Protein AF-A0A915ELL1-F1 (afdb_monomer_lite)

Sequence (141 aa):
MSTINEKQLNTLEELNASKRVVVILIKWKYPFFTELQNFQKPRDTGLVGIFAEQTKAQMFEGFEKHFDLIFWYKADYTLFEGVYCDLNTIFVPEVTDLVQKISKKISINKLKLLDTEELMIDFLCQLRKDFRIAGNLKKLD

Foldseek 3Di:
DDDQDPVNLVLLLCLQVQAQAEEEEEEEDDLDCPPVVPDDDDPRYAYEYEYEPVCPVSDDPPSCVNHSYYHYDHDDCVCCVVCVVPQQDDDDVVVLVVLVVSCVNHPLNRYEYEDDPDSHPVVSVVSCVVSVHHYDDPDPD

Structure (mmCIF, N/CA/C/O backbone):
data_AF-A0A915ELL1-F1
#
_entry.id   AF-A0A915ELL1-F1
#
loop_
_atom_site.group_PDB
_atom_site.id
_atom_site.type_symbol
_atom_site.label_atom_id
_atom_site.label_alt_id
_atom_site.label_comp_id
_atom_site.label_asym_id
_atom_site.label_entity_id
_atom_site.label_seq_id
_atom_site.pdbx_PDB_ins_code
_atom_site.Cartn_x
_atom_site.Cartn_y
_atom_site.Cartn_z
_atom_site.occupancy
_atom_site.B_iso_or_equiv
_atom_site.auth_seq_id
_atom_site.auth_comp_id
_atom_site.auth_asym_id
_atom_site.auth_atom_id
_atom_site.pdbx_PDB_model_num
ATOM 1 N N . MET A 1 1 ? 15.759 8.255 -0.429 1.00 48.94 1 MET A N 1
ATOM 2 C CA . MET A 1 1 ? 14.774 7.653 0.491 1.00 48.94 1 MET A CA 1
ATOM 3 C C . MET A 1 1 ? 13.503 8.467 0.403 1.00 48.94 1 MET A C 1
ATOM 5 O O . MET A 1 1 ? 13.558 9.658 0.692 1.00 48.94 1 MET A O 1
ATOM 9 N N . SER A 1 2 ? 12.398 7.866 -0.034 1.00 57.34 2 SER A N 1
ATOM 10 C CA . SER A 1 2 ? 11.096 8.533 -0.045 1.00 57.34 2 SER A CA 1
ATOM 11 C C . SER A 1 2 ? 10.643 8.869 1.382 1.00 57.34 2 SER A C 1
ATOM 13 O O . SER A 1 2 ? 10.424 7.997 2.228 1.00 57.34 2 SER A O 1
ATOM 15 N N . THR A 1 3 ? 10.545 10.161 1.682 1.00 71.25 3 THR A N 1
ATOM 16 C CA . THR A 1 3 ? 10.053 10.663 2.971 1.00 71.25 3 THR A CA 1
ATOM 17 C C . THR A 1 3 ? 8.541 10.836 2.881 1.00 71.25 3 THR A C 1
ATOM 19 O O . THR A 1 3 ? 8.058 11.504 1.971 1.00 71.25 3 THR A O 1
ATOM 22 N N . ILE A 1 4 ? 7.793 10.242 3.818 1.00 82.31 4 ILE A N 1
ATOM 23 C CA . ILE A 1 4 ? 6.347 10.478 3.932 1.00 82.31 4 ILE A CA 1
ATOM 24 C C . ILE A 1 4 ? 6.153 11.912 4.427 1.00 82.31 4 ILE A C 1
ATOM 26 O O . ILE A 1 4 ? 6.664 12.266 5.490 1.00 82.31 4 ILE A O 1
ATOM 30 N N . ASN A 1 5 ? 5.459 12.738 3.648 1.00 89.06 5 ASN A N 1
ATOM 31 C CA . ASN A 1 5 ? 5.195 14.127 4.018 1.00 89.06 5 ASN A CA 1
ATOM 32 C C . ASN A 1 5 ? 4.016 14.246 5.002 1.00 89.06 5 ASN A C 1
ATOM 34 O O . ASN A 1 5 ? 3.258 13.300 5.205 1.00 89.06 5 ASN A O 1
ATOM 38 N N . GLU A 1 6 ? 3.840 15.427 5.596 1.00 88.75 6 GLU A N 1
ATOM 39 C CA . GLU A 1 6 ? 2.812 15.680 6.614 1.00 88.75 6 GLU A CA 1
ATOM 40 C C . GLU A 1 6 ? 1.386 15.384 6.125 1.00 88.75 6 GLU A C 1
ATOM 42 O O . GLU A 1 6 ? 0.606 14.746 6.827 1.00 88.75 6 GLU A O 1
ATOM 47 N N . LYS A 1 7 ? 1.059 15.740 4.877 1.00 90.75 7 LYS A N 1
ATOM 48 C CA . LYS A 1 7 ? -0.253 15.439 4.288 1.00 90.75 7 LYS A CA 1
ATOM 49 C C . LYS A 1 7 ? -0.498 13.931 4.207 1.00 90.75 7 LYS A C 1
ATOM 51 O O . LYS A 1 7 ? -1.579 13.466 4.549 1.00 90.75 7 LYS A O 1
ATOM 56 N N . GLN A 1 8 ? 0.504 13.169 3.778 1.00 92.44 8 GLN A N 1
ATOM 57 C CA . GLN A 1 8 ? 0.416 11.712 3.688 1.00 92.44 8 GLN A CA 1
ATOM 58 C C . GLN A 1 8 ? 0.314 11.067 5.076 1.00 92.44 8 GLN A C 1
ATOM 60 O O . GLN A 1 8 ? -0.411 10.087 5.235 1.00 92.44 8 GLN A O 1
ATOM 65 N N . LEU A 1 9 ? 0.997 11.620 6.085 1.00 90.31 9 LEU A N 1
ATOM 66 C CA . LEU A 1 9 ? 0.860 11.179 7.476 1.00 90.31 9 LEU A CA 1
ATOM 67 C C . LEU A 1 9 ? -0.568 11.382 7.987 1.00 90.31 9 LEU A C 1
ATOM 69 O O . LEU A 1 9 ? -1.148 10.435 8.515 1.00 90.31 9 LEU A O 1
ATOM 73 N N . ASN A 1 10 ? -1.151 12.560 7.759 1.00 93.25 10 ASN A N 1
ATOM 74 C CA . ASN A 1 10 ? -2.529 12.853 8.155 1.00 93.25 10 ASN A CA 1
ATOM 75 C C . ASN A 1 10 ? -3.517 11.890 7.483 1.00 93.25 10 ASN A C 1
ATOM 77 O O . ASN A 1 10 ? -4.369 11.317 8.155 1.00 93.25 10 ASN A O 1
ATOM 81 N N . THR A 1 11 ? -3.345 11.611 6.185 1.00 94.56 11 THR A N 1
ATOM 82 C CA . THR A 1 11 ? -4.170 10.615 5.483 1.00 94.56 11 THR A CA 1
ATOM 83 C C . THR A 1 11 ? -4.041 9.221 6.103 1.00 94.56 11 THR A C 1
ATOM 85 O O . THR A 1 11 ? -5.045 8.538 6.283 1.00 94.56 11 THR A O 1
ATOM 88 N N . LEU A 1 12 ? -2.837 8.774 6.477 1.00 94.38 12 LEU A N 1
ATOM 89 C CA . LEU A 1 12 ? -2.660 7.472 7.138 1.00 94.38 12 LEU A CA 1
ATOM 90 C C . LEU A 1 12 ? -3.360 7.414 8.506 1.00 94.38 12 LEU A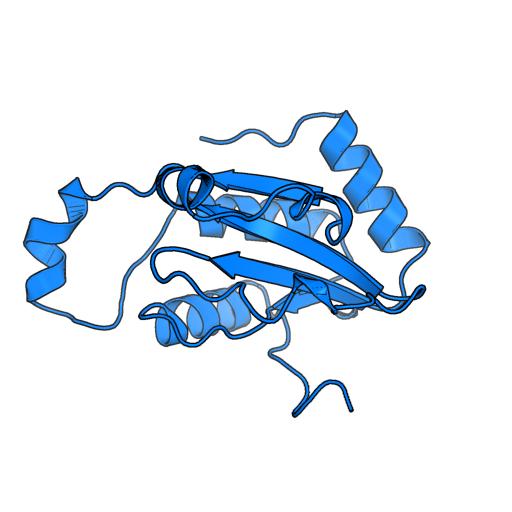 C 1
ATOM 92 O O . LEU A 1 12 ? -3.955 6.389 8.845 1.00 94.38 12 LEU A O 1
ATOM 96 N N . GLU A 1 13 ? -3.319 8.501 9.276 1.00 94.31 13 GLU A N 1
ATOM 97 C CA . GLU A 1 13 ? -3.996 8.600 10.574 1.00 94.31 13 GLU A CA 1
ATOM 98 C C . GLU A 1 13 ? -5.525 8.602 10.422 1.00 94.31 13 GLU A C 1
ATOM 100 O O . GLU A 1 13 ? -6.220 7.866 11.129 1.00 94.31 13 GLU A O 1
ATOM 105 N N . GLU A 1 14 ? -6.055 9.326 9.434 1.00 94.94 14 GLU A N 1
ATOM 106 C CA . GLU A 1 14 ? -7.477 9.307 9.072 1.00 94.94 14 GLU A CA 1
ATOM 107 C C . GLU A 1 14 ? -7.943 7.914 8.636 1.00 94.94 14 GLU A C 1
ATOM 109 O O . GLU A 1 14 ? -9.011 7.450 9.051 1.00 94.94 14 GLU A O 1
ATOM 114 N N . LEU A 1 15 ? -7.145 7.212 7.824 1.00 94.94 15 LEU A N 1
ATOM 115 C CA . LEU A 1 15 ? -7.441 5.839 7.417 1.00 94.94 15 LEU A CA 1
ATOM 116 C C . LEU A 1 15 ? -7.465 4.901 8.625 1.00 94.94 15 LEU A C 1
ATOM 118 O O . LEU A 1 15 ? -8.378 4.083 8.750 1.00 94.94 15 LEU A O 1
ATOM 122 N N . ASN A 1 16 ? -6.510 5.045 9.544 1.00 94.81 16 ASN A N 1
ATOM 123 C CA . ASN A 1 16 ? -6.481 4.252 10.765 1.00 94.81 16 ASN A CA 1
ATOM 124 C C . ASN A 1 16 ? -7.713 4.498 11.650 1.00 94.81 16 ASN A C 1
ATOM 126 O O . ASN A 1 16 ? -8.248 3.551 12.228 1.00 94.81 16 ASN A O 1
ATOM 130 N N . ALA A 1 17 ? -8.182 5.742 11.749 1.00 94.75 17 ALA A N 1
ATOM 131 C CA . ALA A 1 17 ? -9.347 6.094 12.556 1.00 94.75 17 ALA A CA 1
ATOM 132 C C . ALA A 1 17 ? -10.671 5.644 11.912 1.00 94.75 17 ALA A C 1
ATOM 134 O O . ALA A 1 17 ? -11.542 5.112 12.599 1.00 94.75 17 ALA A O 1
ATOM 135 N N . SER A 1 18 ? -10.817 5.830 10.597 1.00 94.06 18 SER A N 1
ATOM 136 C CA . SER A 1 18 ? -12.109 5.725 9.901 1.00 94.06 18 SER A CA 1
ATOM 137 C C . SER A 1 18 ? -12.361 4.395 9.192 1.00 94.06 18 SER A C 1
ATOM 139 O O . SER A 1 18 ? -13.516 4.064 8.915 1.00 94.06 18 SER A O 1
ATOM 141 N N . LYS A 1 19 ? -11.314 3.628 8.866 1.00 94.69 19 LYS A N 1
ATOM 142 C CA . LYS A 1 19 ? -11.446 2.386 8.094 1.00 94.69 19 LYS A CA 1
ATOM 143 C C . LYS A 1 19 ? -11.393 1.157 8.990 1.00 94.69 19 LYS A C 1
ATOM 145 O O . LYS A 1 19 ? -10.686 1.112 10.006 1.00 94.69 19 LYS A O 1
ATOM 150 N N . ARG A 1 20 ? -12.148 0.130 8.592 1.00 93.88 20 ARG A N 1
ATOM 151 C CA . ARG A 1 20 ? -12.106 -1.201 9.211 1.00 93.88 20 ARG A CA 1
ATOM 152 C C . ARG A 1 20 ? -10.815 -1.919 8.835 1.00 93.88 20 ARG A C 1
ATOM 154 O O . ARG A 1 20 ? -10.201 -2.556 9.685 1.00 93.88 20 ARG A O 1
ATOM 161 N N . VAL A 1 21 ? -10.416 -1.801 7.572 1.00 93.31 21 VAL A N 1
ATOM 162 C CA . VAL A 1 21 ? -9.228 -2.440 7.002 1.00 93.31 21 VAL A CA 1
ATOM 163 C C . VAL A 1 21 ? -8.510 -1.456 6.084 1.00 93.31 21 VAL A C 1
ATOM 165 O O . VAL A 1 21 ? -9.150 -0.638 5.424 1.00 93.31 21 VAL A O 1
ATOM 168 N N . VAL A 1 22 ? -7.183 -1.528 6.047 1.00 93.62 22 VAL A N 1
ATOM 169 C CA . VAL A 1 22 ? -6.349 -0.777 5.111 1.00 93.62 22 VAL A CA 1
ATOM 170 C C . VAL A 1 22 ? -5.489 -1.760 4.334 1.00 93.62 22 VAL A C 1
ATOM 172 O O . VAL A 1 22 ? -4.684 -2.497 4.903 1.00 93.62 22 VAL A O 1
ATOM 175 N N . VAL A 1 23 ? -5.694 -1.778 3.025 1.00 91.00 23 VAL A N 1
ATOM 176 C CA . VAL A 1 23 ? -5.009 -2.662 2.091 1.00 91.00 23 VAL A CA 1
ATOM 177 C C . VAL A 1 23 ? -3.858 -1.898 1.450 1.00 91.00 23 VAL A C 1
ATOM 179 O O . VAL A 1 23 ? -4.056 -0.825 0.882 1.00 91.00 23 VAL A O 1
ATOM 182 N N . ILE A 1 24 ? -2.658 -2.462 1.533 1.00 90.19 24 ILE A N 1
ATOM 183 C CA . ILE A 1 24 ? -1.475 -2.002 0.814 1.00 90.19 24 ILE A CA 1
ATOM 184 C C . ILE A 1 24 ? -1.338 -2.851 -0.447 1.00 90.19 24 ILE A C 1
ATOM 186 O O . ILE A 1 24 ? -1.224 -4.076 -0.372 1.00 90.19 24 ILE A O 1
ATOM 190 N N . LEU A 1 25 ? -1.339 -2.186 -1.595 1.00 87.06 25 LEU A N 1
ATOM 191 C CA . LEU A 1 25 ? -1.059 -2.764 -2.899 1.00 87.06 25 LEU A CA 1
ATOM 192 C C . LEU A 1 25 ? 0.352 -2.367 -3.327 1.00 87.06 25 LEU A C 1
ATOM 194 O O . LEU A 1 25 ? 0.639 -1.178 -3.434 1.00 87.06 25 LEU A O 1
ATOM 198 N N . ILE A 1 26 ? 1.210 -3.344 -3.613 1.00 82.81 26 ILE A N 1
ATOM 199 C CA . ILE A 1 26 ? 2.573 -3.100 -4.099 1.00 82.81 26 ILE A CA 1
ATOM 200 C C . ILE A 1 26 ? 2.653 -3.535 -5.564 1.00 82.81 26 ILE A C 1
ATOM 202 O O . ILE A 1 26 ? 2.200 -4.629 -5.909 1.00 82.81 26 ILE A O 1
ATOM 206 N N . LYS A 1 27 ? 3.214 -2.676 -6.424 1.00 77.50 27 LYS A N 1
ATOM 207 C CA . LYS A 1 27 ? 3.403 -2.956 -7.852 1.00 77.50 27 LYS A CA 1
ATOM 208 C C . LYS A 1 27 ? 4.778 -2.556 -8.358 1.00 77.50 27 LYS A C 1
ATOM 210 O O . LYS A 1 27 ? 5.205 -1.414 -8.172 1.00 77.50 27 LYS A O 1
ATOM 215 N N . TRP A 1 28 ? 5.380 -3.455 -9.126 1.00 73.88 28 TRP A N 1
ATOM 216 C CA . TRP A 1 28 ? 6.671 -3.268 -9.766 1.00 73.88 28 TRP A CA 1
ATOM 217 C C . TRP A 1 28 ? 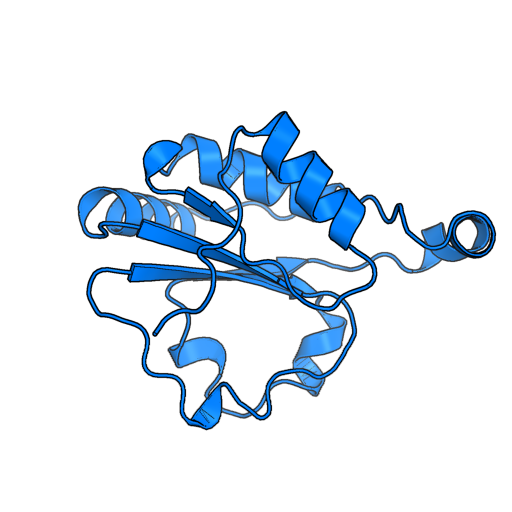6.599 -3.070 -11.280 1.00 73.88 28 TRP A C 1
ATOM 219 O O . TRP A 1 28 ? 7.064 -2.037 -11.770 1.00 73.88 28 TRP A O 1
ATOM 229 N N . LYS A 1 29 ? 6.177 -4.089 -12.048 1.00 66.00 29 LYS A N 1
ATOM 230 C CA . LYS A 1 29 ? 6.609 -4.228 -13.461 1.00 66.00 29 LYS A CA 1
ATOM 231 C C . LYS A 1 29 ? 5.489 -4.453 -14.468 1.00 66.00 29 LYS A C 1
ATOM 233 O O . LYS A 1 29 ? 5.523 -3.836 -15.530 1.00 66.00 29 LYS A O 1
ATOM 238 N N . TYR A 1 30 ? 4.556 -5.362 -14.194 1.00 60.56 30 TYR A N 1
ATOM 239 C CA . TYR A 1 30 ? 3.627 -5.818 -15.229 1.00 60.56 30 TYR A CA 1
ATOM 240 C C . TYR A 1 30 ? 2.392 -4.916 -15.320 1.00 60.56 30 TYR A C 1
ATOM 242 O O . TYR A 1 30 ? 1.840 -4.544 -14.284 1.00 60.56 30 TYR A O 1
ATOM 250 N N . PRO A 1 31 ? 1.904 -4.584 -16.525 1.00 53.84 31 PRO A N 1
ATOM 251 C CA . PRO A 1 31 ? 0.640 -3.878 -16.692 1.00 53.84 31 PRO A CA 1
ATOM 252 C C . PRO A 1 31 ? -0.496 -4.811 -16.251 1.00 53.84 31 PRO A C 1
ATOM 254 O O . PRO A 1 31 ? -0.775 -5.805 -16.906 1.00 53.84 31 PRO A O 1
ATOM 257 N N . PHE A 1 32 ? -1.126 -4.530 -15.110 1.00 53.34 32 PHE A N 1
ATOM 258 C CA . PHE A 1 32 ? -2.193 -5.380 -14.550 1.00 53.34 32 PHE A CA 1
ATOM 259 C C . PHE A 1 32 ? -3.419 -4.554 -14.146 1.00 53.34 32 PHE A C 1
ATOM 261 O O . PHE A 1 32 ? -4.100 -4.852 -13.177 1.00 53.34 32 PHE A O 1
ATOM 268 N N . PHE A 1 33 ? -3.682 -3.444 -14.835 1.00 60.59 33 PHE A N 1
ATOM 269 C CA . PHE A 1 33 ? -4.752 -2.523 -14.433 1.00 60.59 33 PHE A CA 1
ATOM 270 C C . PHE A 1 33 ? -5.828 -2.305 -15.487 1.00 60.59 33 PHE A C 1
ATOM 272 O O . PHE A 1 33 ? -6.518 -1.291 -15.458 1.00 60.59 33 PHE A O 1
ATOM 279 N N . THR A 1 34 ? -6.041 -3.273 -16.376 1.00 53.41 34 THR A N 1
ATOM 280 C CA . THR A 1 34 ? -7.266 -3.297 -17.187 1.00 53.41 34 THR A CA 1
ATOM 281 C C . THR A 1 34 ? -8.516 -3.477 -16.314 1.00 53.41 34 THR A C 1
ATOM 283 O O . THR A 1 34 ? -9.560 -2.923 -16.635 1.00 53.41 34 THR A O 1
ATOM 286 N N . GLU A 1 35 ? -8.414 -4.159 -15.167 1.00 56.59 35 GLU A N 1
ATOM 287 C CA . GLU A 1 35 ? -9.571 -4.473 -14.307 1.00 56.59 35 GLU A CA 1
ATOM 288 C C . GLU A 1 35 ? -9.950 -3.372 -13.298 1.00 56.59 35 GLU A C 1
ATOM 290 O O . GLU A 1 35 ? -11.083 -3.334 -12.820 1.00 56.59 35 GLU A O 1
ATOM 295 N N . LEU A 1 36 ? -9.050 -2.427 -12.994 1.00 64.38 36 LEU A N 1
ATOM 296 C CA . LEU A 1 36 ? -9.337 -1.363 -12.019 1.00 64.38 36 LEU A CA 1
ATOM 297 C C . LEU A 1 36 ? -10.315 -0.302 -12.529 1.00 64.38 36 LEU A C 1
ATOM 299 O O . LEU A 1 36 ? -10.912 0.391 -11.711 1.00 64.38 36 LEU A O 1
ATOM 303 N N . GLN A 1 37 ? -10.518 -0.181 -13.843 1.00 65.62 37 GLN A N 1
ATOM 304 C CA . GLN A 1 37 ? -11.455 0.803 -14.403 1.00 65.62 37 GLN A CA 1
ATOM 305 C C . GLN A 1 37 ? -12.875 0.635 -13.843 1.00 65.62 37 GLN A C 1
ATOM 307 O O . GLN A 1 37 ? -13.581 1.618 -13.634 1.00 65.62 37 GLN A O 1
ATOM 312 N N . ASN A 1 38 ? -13.264 -0.605 -13.530 1.00 68.31 38 ASN A N 1
ATOM 313 C CA . ASN A 1 38 ? -14.564 -0.934 -12.946 1.00 68.31 38 ASN A CA 1
ATOM 314 C C . ASN A 1 38 ? -14.500 -1.182 -11.431 1.00 68.31 38 ASN A C 1
ATOM 316 O O . ASN A 1 38 ? -15.507 -1.542 -10.820 1.00 68.31 38 ASN A O 1
ATOM 320 N N . PHE A 1 39 ? -13.336 -1.009 -10.801 1.00 77.69 39 PHE A N 1
ATOM 321 C CA . PHE A 1 39 ? -13.167 -1.305 -9.386 1.00 77.69 39 PHE A CA 1
ATOM 322 C C . PHE A 1 39 ? -13.821 -0.238 -8.511 1.00 77.69 39 PHE A C 1
ATOM 324 O O . PHE A 1 39 ? -13.413 0.928 -8.480 1.00 77.69 39 PHE A O 1
ATOM 331 N N . GLN A 1 40 ? -14.803 -0.668 -7.723 1.00 77.12 40 GLN A N 1
ATOM 332 C CA . GLN A 1 40 ? -15.401 0.145 -6.676 1.00 77.12 40 GLN A CA 1
ATOM 333 C C . GLN A 1 40 ? -14.860 -0.288 -5.317 1.00 77.12 40 GLN A C 1
ATOM 335 O O . GLN A 1 40 ? -15.215 -1.338 -4.785 1.00 77.12 40 GLN A O 1
ATOM 340 N N . LYS A 1 41 ? -14.001 0.553 -4.739 1.00 84.25 41 LYS A N 1
ATOM 341 C CA . LYS A 1 41 ? -13.465 0.341 -3.395 1.00 84.25 41 LYS A CA 1
ATOM 342 C C . LYS A 1 41 ? -14.601 0.367 -2.356 1.00 84.25 41 LYS A C 1
ATOM 344 O O . LYS A 1 41 ? -15.337 1.359 -2.311 1.00 84.25 41 LYS A O 1
ATOM 349 N N . PRO A 1 42 ? -14.718 -0.643 -1.471 1.00 86.19 42 PRO A N 1
ATOM 350 C CA . PRO A 1 42 ? -15.650 -0.592 -0.348 1.00 86.19 42 PRO A CA 1
ATOM 351 C C . PRO A 1 42 ? -15.403 0.635 0.541 1.00 86.19 42 PRO A C 1
ATOM 353 O O . PRO A 1 42 ? -14.262 0.996 0.825 1.00 86.19 42 PRO A O 1
ATOM 356 N N . ARG A 1 43 ? -16.471 1.288 1.017 1.00 86.94 43 ARG A N 1
ATOM 357 C CA . ARG A 1 43 ? -16.362 2.551 1.781 1.00 86.94 43 ARG A CA 1
ATOM 358 C C . ARG A 1 43 ? -15.592 2.406 3.098 1.00 86.94 43 ARG A C 1
ATOM 360 O O . ARG A 1 43 ? -14.938 3.356 3.533 1.00 86.94 43 ARG A O 1
ATOM 367 N N . ASP A 1 44 ? -15.673 1.236 3.721 1.00 90.94 44 ASP A N 1
ATOM 368 C CA . ASP A 1 44 ? -15.022 0.885 4.988 1.00 90.94 44 ASP A CA 1
ATOM 369 C C . ASP A 1 44 ? -13.553 0.452 4.821 1.00 90.94 44 ASP A C 1
ATOM 371 O O . ASP A 1 44 ? -12.892 0.129 5.812 1.00 90.94 44 ASP A O 1
ATOM 375 N N . THR A 1 45 ? -13.045 0.456 3.586 1.00 91.75 45 THR A N 1
ATOM 376 C CA . THR A 1 45 ? -11.703 0.001 3.227 1.00 91.75 45 THR A CA 1
ATOM 377 C C . THR A 1 45 ? -10.836 1.173 2.777 1.00 91.75 45 THR A C 1
ATOM 379 O O . THR A 1 45 ? -11.234 1.977 1.933 1.00 91.75 45 THR A O 1
ATOM 382 N N . GLY A 1 46 ? -9.639 1.272 3.354 1.00 93.50 46 GLY A N 1
ATOM 383 C CA . GLY A 1 46 ? -8.567 2.134 2.865 1.00 93.50 46 GLY A CA 1
ATOM 384 C C . GLY A 1 46 ? -7.710 1.395 1.844 1.00 93.50 46 GLY A C 1
ATOM 385 O O . GLY A 1 46 ? -7.410 0.220 2.045 1.00 93.50 46 GLY A O 1
ATOM 386 N N . LEU A 1 47 ? -7.300 2.065 0.772 1.00 92.62 47 LEU A N 1
ATOM 387 C CA . LEU A 1 47 ? -6.427 1.501 -0.253 1.00 92.62 47 LEU A CA 1
ATOM 388 C C . LEU A 1 47 ? -5.203 2.395 -0.456 1.00 92.62 47 LEU A C 1
ATOM 390 O O . LEU A 1 47 ? -5.320 3.541 -0.896 1.00 92.62 47 LEU A O 1
ATOM 394 N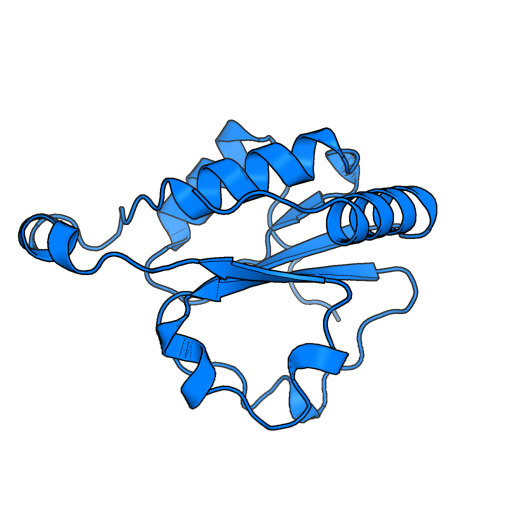 N . VAL A 1 48 ? -4.032 1.846 -0.141 1.00 93.25 48 VAL A N 1
ATOM 395 C CA . VAL A 1 48 ? -2.728 2.498 -0.287 1.00 93.25 48 VAL A CA 1
ATOM 396 C C . VAL A 1 48 ? -1.951 1.802 -1.397 1.00 93.25 48 VAL A C 1
ATOM 398 O O . VAL A 1 48 ? -1.720 0.597 -1.333 1.00 93.25 48 VAL A O 1
ATOM 401 N N . GLY A 1 49 ? -1.544 2.552 -2.414 1.00 90.19 49 GLY A N 1
ATOM 402 C CA . GLY A 1 49 ? -0.721 2.061 -3.515 1.00 90.19 49 GLY A CA 1
ATOM 403 C C . GLY A 1 49 ? 0.756 2.376 -3.301 1.00 90.19 49 GLY A C 1
ATOM 404 O O . GLY A 1 49 ? 1.098 3.504 -2.960 1.00 90.19 49 GLY A O 1
ATOM 405 N N . ILE A 1 50 ? 1.636 1.405 -3.519 1.00 89.31 50 ILE A N 1
ATOM 406 C CA . ILE A 1 50 ? 3.089 1.583 -3.577 1.00 89.31 50 ILE A CA 1
ATOM 407 C C . ILE A 1 50 ? 3.541 1.099 -4.952 1.00 89.31 50 ILE A C 1
ATOM 409 O O . ILE A 1 50 ? 3.557 -0.101 -5.225 1.00 89.31 50 ILE A O 1
ATOM 413 N N . PHE A 1 51 ? 3.873 2.033 -5.835 1.00 85.56 51 PHE A N 1
ATOM 414 C CA . PHE A 1 51 ? 4.084 1.760 -7.251 1.00 85.56 51 PHE A CA 1
ATOM 415 C C . PHE A 1 51 ? 5.456 2.207 -7.712 1.00 85.56 51 PHE A C 1
ATOM 417 O O . PHE A 1 51 ? 5.940 3.278 -7.348 1.00 85.56 51 PHE A O 1
ATOM 424 N N . ALA A 1 52 ? 6.071 1.403 -8.567 1.00 83.62 52 ALA A N 1
ATOM 425 C CA . ALA A 1 52 ? 7.333 1.787 -9.154 1.00 83.62 52 ALA A CA 1
ATOM 426 C C . ALA A 1 52 ? 7.137 2.881 -10.213 1.00 83.62 52 ALA A C 1
ATOM 428 O O . ALA A 1 52 ? 6.224 2.797 -11.039 1.00 83.62 52 ALA A O 1
ATOM 429 N N . GLU A 1 53 ? 8.009 3.887 -10.237 1.00 85.62 53 GLU A N 1
ATOM 430 C CA . GLU A 1 53 ? 7.866 5.055 -11.117 1.00 85.62 53 GLU A CA 1
ATOM 431 C C . GLU A 1 53 ? 7.752 4.714 -12.604 1.00 85.62 53 GLU A C 1
ATOM 433 O O . GLU A 1 53 ? 6.972 5.348 -13.313 1.00 85.62 53 GLU A O 1
ATOM 438 N N . GLN A 1 54 ? 8.453 3.683 -13.084 1.00 78.56 54 GLN A N 1
ATOM 439 C CA . GLN A 1 54 ? 8.367 3.263 -14.487 1.00 78.56 54 GLN A CA 1
ATOM 440 C C . GLN A 1 54 ? 6.968 2.786 -14.908 1.00 78.56 54 GLN A C 1
ATOM 442 O O . GLN A 1 54 ? 6.668 2.739 -16.099 1.00 78.56 54 GLN A O 1
ATOM 447 N N . THR A 1 55 ? 6.101 2.438 -13.952 1.00 78.88 55 THR A N 1
ATOM 448 C CA . THR A 1 55 ? 4.727 2.011 -14.247 1.00 78.88 55 THR A CA 1
ATOM 449 C C . THR A 1 55 ? 3.794 3.187 -14.515 1.00 78.88 55 THR A C 1
ATOM 451 O O . THR A 1 55 ? 2.712 2.964 -15.048 1.00 78.88 55 THR A O 1
ATOM 454 N N . LYS A 1 56 ? 4.207 4.437 -14.232 1.00 83.06 56 LYS A N 1
ATOM 455 C CA . LYS A 1 56 ? 3.389 5.647 -14.453 1.00 83.06 56 LYS A CA 1
ATOM 456 C C . LYS A 1 56 ? 2.840 5.723 -15.879 1.00 83.06 56 LYS A C 1
ATOM 458 O O . LYS A 1 56 ? 1.660 5.988 -16.058 1.00 83.06 56 LYS A O 1
ATOM 463 N N . ALA A 1 57 ? 3.670 5.418 -16.880 1.00 80.12 57 ALA A N 1
ATOM 464 C CA . ALA A 1 57 ? 3.283 5.451 -18.294 1.00 80.12 57 ALA A CA 1
ATOM 465 C C . ALA A 1 57 ? 2.254 4.373 -18.690 1.00 80.12 57 ALA A C 1
ATOM 467 O O . ALA A 1 57 ? 1.670 4.450 -19.765 1.00 80.12 57 ALA A O 1
ATOM 468 N N . GLN A 1 58 ? 2.049 3.363 -17.844 1.00 76.06 58 GLN A N 1
ATOM 469 C CA . GLN A 1 58 ? 1.126 2.251 -18.077 1.00 76.06 58 GLN A CA 1
ATOM 470 C C . GLN A 1 58 ? -0.199 2.423 -17.319 1.00 76.06 58 GLN A C 1
ATOM 472 O O . GLN A 1 58 ? -1.100 1.599 -17.472 1.00 76.06 58 GLN A O 1
ATOM 477 N N . MET A 1 59 ? -0.319 3.452 -16.473 1.00 78.44 59 MET A N 1
ATOM 478 C CA . MET A 1 59 ? -1.541 3.720 -15.718 1.00 78.44 59 MET A CA 1
ATOM 479 C C . MET A 1 59 ? -2.575 4.394 -16.616 1.00 78.44 59 MET A C 1
ATOM 481 O O . MET A 1 59 ? -2.255 5.317 -17.364 1.00 78.44 59 MET A O 1
ATOM 485 N N . PHE A 1 60 ? -3.828 3.955 -16.519 1.00 81.25 60 PHE A N 1
ATOM 486 C CA . PHE A 1 60 ? -4.930 4.624 -17.201 1.00 81.25 60 PHE A CA 1
ATOM 487 C C . PHE A 1 60 ? -5.279 5.952 -16.510 1.00 81.25 60 PHE A C 1
ATOM 489 O O . PHE A 1 60 ? -5.028 6.147 -15.316 1.00 81.25 60 PHE A O 1
ATOM 496 N N . GLU A 1 61 ? -5.885 6.871 -17.260 1.00 82.00 61 GLU A N 1
ATOM 497 C CA . GLU A 1 61 ? -6.303 8.170 -16.734 1.00 82.00 61 GLU A CA 1
ATOM 498 C C . GLU A 1 61 ? -7.322 8.011 -15.594 1.00 82.00 61 GLU A C 1
ATOM 500 O O . GLU A 1 61 ? -8.321 7.308 -15.715 1.00 82.00 61 GLU A O 1
ATOM 505 N N . GLY A 1 62 ? -7.088 8.684 -14.467 1.00 81.50 62 GLY A N 1
ATOM 506 C CA . GLY A 1 62 ? -7.988 8.624 -13.314 1.00 81.50 62 GLY A CA 1
ATOM 507 C C . GLY A 1 62 ? -7.781 7.422 -12.389 1.00 81.50 62 GLY A C 1
ATOM 508 O O . GLY A 1 62 ? -8.472 7.346 -11.376 1.00 81.50 62 GLY A O 1
ATOM 509 N N . PHE A 1 63 ? -6.798 6.555 -12.658 1.00 84.38 63 PHE A N 1
ATOM 510 C CA . PHE A 1 63 ? -6.391 5.458 -11.770 1.00 84.38 63 PHE A CA 1
ATOM 511 C C . PHE A 1 63 ? -6.196 5.899 -10.308 1.00 84.38 63 PHE A C 1
ATOM 513 O O . PHE A 1 63 ? -6.593 5.200 -9.375 1.00 84.38 63 PHE A O 1
ATOM 520 N N . GLU A 1 64 ? -5.633 7.090 -10.097 1.00 87.19 64 GLU A N 1
ATOM 521 C CA . GLU A 1 64 ? -5.341 7.608 -8.758 1.00 87.19 64 GLU A CA 1
ATOM 522 C C . GLU A 1 64 ? -6.595 7.748 -7.881 1.00 87.19 64 GLU A C 1
ATOM 524 O O . GLU A 1 64 ? -6.504 7.635 -6.662 1.00 87.19 64 GLU A O 1
ATOM 529 N N . LYS A 1 65 ? -7.781 7.903 -8.489 1.00 87.25 65 LYS A N 1
ATOM 530 C CA . LYS A 1 65 ? -9.064 8.059 -7.782 1.00 87.25 65 LYS A CA 1
ATOM 531 C C . LYS A 1 65 ? -9.483 6.811 -7.000 1.00 87.25 65 LYS A C 1
ATOM 533 O O . LYS A 1 65 ? -10.313 6.912 -6.100 1.00 87.25 65 LYS A O 1
ATOM 538 N N . HIS A 1 66 ? -8.938 5.640 -7.331 1.00 87.19 66 HIS A N 1
ATOM 539 C CA . HIS A 1 66 ? -9.255 4.396 -6.623 1.00 87.19 66 HIS A CA 1
ATOM 540 C C . HIS A 1 66 ? -8.487 4.264 -5.297 1.00 87.19 66 HIS A C 1
ATOM 542 O O . HIS A 1 66 ? -8.889 3.490 -4.424 1.00 87.19 66 HIS A O 1
ATOM 548 N N . PHE A 1 67 ? -7.425 5.049 -5.110 1.00 90.75 67 PHE A N 1
ATOM 549 C CA . PHE A 1 67 ? -6.533 4.986 -3.957 1.00 90.75 67 PHE A CA 1
ATOM 550 C C . PHE A 1 67 ? -6.771 6.171 -3.025 1.00 90.75 67 PHE A C 1
ATOM 552 O O . PHE A 1 67 ? -7.031 7.285 -3.466 1.00 90.75 67 PHE A O 1
ATOM 559 N N . ASP A 1 68 ? -6.676 5.936 -1.717 1.00 93.94 68 ASP A N 1
ATOM 560 C CA . ASP A 1 68 ? -6.651 7.034 -0.740 1.00 93.94 68 ASP A CA 1
ATOM 561 C C . ASP A 1 68 ? -5.267 7.684 -0.690 1.00 93.94 68 ASP A C 1
ATOM 563 O O . ASP A 1 68 ? -5.132 8.865 -0.380 1.00 93.94 68 ASP A O 1
ATOM 567 N N . LEU A 1 69 ? -4.228 6.901 -0.987 1.00 94.19 69 LEU A N 1
ATOM 568 C CA . LEU A 1 69 ? -2.849 7.352 -0.946 1.00 94.19 69 LEU A CA 1
ATOM 569 C C . LEU A 1 69 ? -1.982 6.538 -1.906 1.00 94.19 69 LEU A C 1
ATOM 571 O O . LEU A 1 69 ? -2.095 5.315 -1.967 1.00 94.19 69 LEU A O 1
ATOM 575 N N . ILE A 1 70 ? -1.095 7.220 -2.630 1.00 91.94 70 ILE A N 1
ATOM 576 C CA . ILE A 1 70 ? -0.138 6.600 -3.547 1.00 91.94 70 ILE A CA 1
ATOM 577 C C . ILE A 1 70 ? 1.277 7.040 -3.181 1.00 91.94 70 ILE A C 1
ATOM 579 O O . ILE A 1 70 ? 1.553 8.230 -3.011 1.00 91.94 70 ILE A O 1
ATOM 583 N N . PHE A 1 71 ? 2.175 6.066 -3.100 1.00 90.44 71 PHE A N 1
ATOM 584 C CA . PHE A 1 71 ? 3.612 6.250 -3.003 1.00 90.44 71 PHE A CA 1
ATOM 585 C C . PHE A 1 71 ? 4.270 5.760 -4.281 1.00 90.44 71 PHE A C 1
ATOM 587 O O . PHE A 1 71 ? 4.011 4.650 -4.744 1.00 90.44 71 PHE A O 1
ATOM 594 N N . TRP A 1 72 ? 5.152 6.590 -4.820 1.00 87.94 72 TRP A N 1
ATOM 595 C CA . TRP A 1 72 ? 5.984 6.237 -5.955 1.00 87.94 72 TRP A CA 1
ATOM 596 C C . TRP A 1 72 ? 7.389 5.926 -5.456 1.00 87.94 72 TRP A C 1
ATOM 598 O O . TRP A 1 72 ? 7.949 6.717 -4.702 1.00 87.94 72 TRP A O 1
ATOM 608 N N . TYR A 1 73 ? 7.940 4.787 -5.864 1.00 83.62 73 TYR A N 1
ATOM 609 C CA . TYR A 1 73 ? 9.306 4.393 -5.532 1.00 83.62 73 TYR A CA 1
ATOM 610 C C . TYR A 1 73 ? 10.123 4.196 -6.804 1.00 83.62 73 TYR A C 1
ATOM 612 O O . TYR A 1 73 ? 9.595 3.789 -7.847 1.00 83.62 73 TYR A O 1
ATOM 620 N N . LYS A 1 74 ? 11.422 4.474 -6.740 1.00 78.00 74 LYS A N 1
ATOM 621 C CA . LYS A 1 74 ? 12.300 4.271 -7.891 1.00 78.00 74 LYS A CA 1
ATOM 622 C C . LYS A 1 74 ? 12.775 2.824 -7.865 1.00 78.00 74 LYS A C 1
ATOM 624 O O . LYS A 1 74 ? 13.547 2.445 -6.989 1.00 78.00 74 LYS A O 1
ATOM 629 N N . ALA A 1 75 ? 12.318 2.001 -8.808 1.00 70.56 75 ALA A N 1
ATOM 630 C CA . ALA A 1 75 ? 12.882 0.664 -8.939 1.00 70.56 75 ALA A CA 1
ATOM 631 C C . ALA A 1 75 ? 14.302 0.788 -9.497 1.00 70.56 75 ALA A C 1
ATOM 633 O O . ALA A 1 75 ? 14.502 1.286 -10.607 1.00 70.56 75 ALA A O 1
ATOM 634 N N . ASP A 1 76 ? 15.286 0.366 -8.710 1.00 66.25 76 ASP A N 1
ATOM 635 C CA . ASP A 1 76 ? 16.663 0.299 -9.167 1.00 66.25 76 ASP A CA 1
ATOM 636 C C . ASP A 1 76 ? 16.873 -0.995 -9.959 1.00 66.25 76 ASP A C 1
ATOM 638 O O . ASP A 1 76 ? 16.812 -2.099 -9.416 1.00 66.25 76 ASP A O 1
ATOM 642 N N . TYR A 1 77 ? 17.093 -0.843 -11.265 1.00 59.41 77 TYR A N 1
ATOM 643 C CA . TYR A 1 77 ? 17.371 -1.957 -12.163 1.00 59.41 77 TYR A CA 1
ATOM 644 C C . TYR A 1 77 ? 18.852 -2.358 -12.186 1.00 59.41 77 TYR A C 1
ATOM 646 O O . TYR A 1 77 ? 19.191 -3.373 -12.782 1.00 59.41 77 TYR A O 1
ATOM 654 N N . THR A 1 78 ? 19.748 -1.602 -11.547 1.00 53.56 78 THR A N 1
ATOM 655 C CA . THR A 1 78 ? 21.193 -1.896 -11.557 1.00 53.56 78 THR A CA 1
ATOM 656 C C . THR A 1 78 ? 21.564 -3.073 -10.657 1.00 53.56 78 THR A C 1
ATOM 658 O O . THR A 1 78 ? 22.513 -3.792 -10.949 1.00 53.56 78 THR A O 1
ATOM 661 N N . LEU A 1 79 ? 20.749 -3.371 -9.639 1.00 50.25 79 LEU A N 1
ATOM 662 C CA . LEU A 1 79 ? 20.860 -4.603 -8.850 1.00 50.25 79 LEU A CA 1
ATOM 663 C C . LEU A 1 79 ? 20.567 -5.874 -9.678 1.00 50.25 79 LEU A C 1
ATOM 665 O O . LEU A 1 79 ? 20.842 -6.974 -9.205 1.00 50.25 79 LEU A O 1
ATOM 669 N N . PHE A 1 80 ? 20.047 -5.757 -10.912 1.00 50.56 80 PHE A N 1
ATOM 670 C CA . PHE A 1 80 ? 19.636 -6.911 -11.720 1.00 50.56 80 PHE A CA 1
ATOM 671 C C . PHE A 1 80 ? 20.779 -7.737 -12.308 1.00 50.56 80 PHE A C 1
ATOM 673 O O . PHE A 1 80 ? 20.534 -8.893 -12.654 1.00 50.56 80 PHE A O 1
ATOM 680 N N . GLU A 1 81 ? 22.011 -7.225 -12.370 1.00 46.38 81 GLU A N 1
ATOM 681 C CA . GLU A 1 81 ? 23.155 -8.075 -12.742 1.00 46.38 81 GLU A CA 1
ATOM 682 C C . GLU A 1 81 ? 23.355 -9.233 -11.742 1.00 46.38 81 GLU A C 1
ATOM 684 O O . GLU A 1 81 ? 23.847 -10.287 -12.132 1.00 46.38 81 GLU A O 1
ATOM 689 N N . GLY A 1 82 ? 22.869 -9.106 -10.496 1.00 44.66 82 GLY A N 1
ATOM 690 C CA . GLY A 1 82 ? 22.799 -10.206 -9.522 1.00 44.66 82 GLY A CA 1
ATOM 691 C C . GLY A 1 82 ? 21.472 -10.987 -9.495 1.00 44.66 82 GLY A C 1
ATOM 692 O O . GLY A 1 82 ? 21.416 -12.065 -8.911 1.00 44.66 82 GLY A O 1
ATOM 693 N N . VAL A 1 83 ? 20.403 -10.481 -10.126 1.00 46.28 83 VAL A N 1
ATOM 694 C CA . VAL A 1 83 ? 19.026 -11.037 -10.054 1.00 46.28 83 VAL A CA 1
ATOM 695 C C . VAL A 1 83 ? 18.771 -12.123 -11.104 1.00 46.28 83 VAL A C 1
ATOM 697 O O . VAL A 1 83 ? 17.856 -12.925 -10.946 1.00 46.28 83 VAL A O 1
ATOM 700 N N . TYR A 1 84 ? 19.609 -12.235 -12.140 1.00 45.28 84 TYR A N 1
ATOM 701 C CA . TYR A 1 84 ? 19.548 -13.385 -13.055 1.00 45.28 84 TYR A CA 1
ATOM 702 C C . TYR A 1 84 ? 19.894 -14.724 -12.377 1.00 45.28 84 TYR A C 1
ATOM 704 O O . TYR A 1 84 ? 19.589 -15.774 -12.941 1.00 45.28 84 TYR A O 1
ATOM 712 N N . CYS A 1 85 ? 20.486 -14.701 -11.178 1.00 46.03 85 CYS A N 1
ATOM 713 C CA . CYS A 1 85 ? 20.876 -15.906 -10.447 1.00 46.03 85 CYS A CA 1
ATOM 714 C C . CYS A 1 85 ? 19.819 -16.409 -9.446 1.00 46.03 85 CYS A C 1
ATOM 716 O O . CYS A 1 85 ? 19.871 -17.582 -9.095 1.00 46.03 85 CYS A O 1
ATOM 718 N N . ASP A 1 86 ? 18.855 -15.580 -9.019 1.00 44.34 86 ASP A N 1
ATOM 719 C CA . ASP A 1 86 ? 17.822 -15.963 -8.040 1.00 44.34 86 ASP A CA 1
ATOM 720 C C . ASP A 1 86 ? 16.482 -15.280 -8.372 1.00 44.34 86 ASP A C 1
ATOM 722 O O . ASP A 1 86 ? 16.184 -14.157 -7.964 1.00 44.34 86 ASP A O 1
ATOM 726 N N . LEU A 1 87 ? 15.667 -15.972 -9.168 1.00 47.88 87 LEU A N 1
ATOM 727 C CA . LEU A 1 87 ? 14.493 -15.444 -9.877 1.00 47.88 87 LEU A CA 1
ATOM 728 C C . LEU A 1 87 ? 13.325 -14.948 -8.997 1.00 47.88 87 LEU A C 1
ATOM 730 O O . LEU A 1 87 ? 12.375 -14.396 -9.546 1.00 47.88 87 LEU A O 1
ATOM 734 N N . ASN A 1 88 ? 13.376 -15.099 -7.668 1.00 51.03 88 ASN A N 1
ATOM 735 C CA . ASN A 1 88 ? 12.226 -14.836 -6.787 1.00 51.03 88 ASN A CA 1
ATOM 736 C C . ASN A 1 88 ? 12.488 -13.858 -5.627 1.00 51.03 88 ASN A C 1
ATOM 738 O O . ASN A 1 88 ? 11.541 -13.424 -4.970 1.00 51.03 88 ASN A O 1
ATOM 742 N N . THR A 1 89 ? 13.737 -13.458 -5.373 1.00 54.62 89 THR A N 1
ATOM 743 C CA . THR A 1 89 ? 14.087 -12.702 -4.154 1.00 54.62 89 THR A CA 1
ATOM 744 C C . THR A 1 89 ? 14.478 -11.271 -4.483 1.00 54.62 89 THR A C 1
ATOM 746 O O . THR A 1 89 ? 15.607 -10.842 -4.246 1.00 54.62 89 THR A O 1
ATOM 749 N N . ILE A 1 90 ? 13.553 -10.498 -5.052 1.00 61.53 90 ILE A N 1
ATOM 750 C CA . ILE A 1 90 ? 13.838 -9.086 -5.298 1.00 61.53 90 ILE A CA 1
ATOM 751 C C . ILE A 1 90 ? 13.551 -8.270 -4.032 1.00 61.53 90 ILE A C 1
ATOM 753 O O . ILE A 1 90 ? 12.405 -7.946 -3.726 1.00 61.53 90 ILE A O 1
ATOM 757 N N . 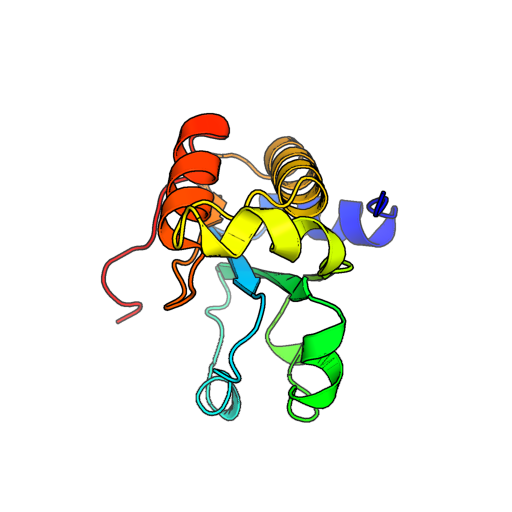PHE A 1 91 ? 14.602 -7.942 -3.276 1.00 68.19 91 PHE A N 1
ATOM 758 C CA . PHE A 1 91 ? 14.502 -7.049 -2.122 1.00 68.19 91 PHE A CA 1
ATOM 759 C C . PHE A 1 91 ? 14.453 -5.588 -2.575 1.00 68.19 91 PHE A C 1
ATOM 761 O O . PHE A 1 91 ? 15.355 -5.115 -3.266 1.00 68.19 91 PHE A O 1
ATOM 768 N N . VAL A 1 92 ? 13.424 -4.854 -2.141 1.00 76.19 92 VAL A N 1
ATOM 769 C CA . VAL A 1 92 ? 13.282 -3.420 -2.426 1.00 76.19 92 VAL A CA 1
ATOM 770 C C . VAL A 1 92 ? 13.342 -2.629 -1.117 1.00 76.19 92 VAL A C 1
ATOM 772 O O . VAL A 1 92 ? 12.310 -2.469 -0.458 1.00 76.19 92 VAL A O 1
ATOM 775 N N . PRO A 1 93 ? 14.520 -2.100 -0.723 1.00 77.75 93 PRO A N 1
ATOM 776 C CA . PRO A 1 93 ? 14.693 -1.399 0.551 1.00 77.75 93 PRO A CA 1
ATOM 777 C C . PRO A 1 93 ? 13.707 -0.242 0.745 1.00 77.75 93 PRO A C 1
ATOM 779 O O . PRO A 1 93 ? 13.197 -0.030 1.842 1.00 77.75 93 PRO A O 1
ATOM 782 N N . GLU A 1 94 ? 13.408 0.490 -0.331 1.00 82.56 94 GLU A N 1
ATOM 783 C CA . GLU A 1 94 ? 12.481 1.622 -0.299 1.00 82.56 94 GLU A CA 1
ATOM 784 C C . GLU A 1 94 ? 11.039 1.193 0.010 1.00 82.56 94 GLU A C 1
ATOM 786 O O . GLU A 1 94 ? 10.352 1.858 0.782 1.00 82.56 94 GLU A O 1
ATOM 791 N N . VAL A 1 95 ? 10.593 0.052 -0.521 1.00 84.44 95 VAL A N 1
ATOM 792 C CA . VAL A 1 95 ? 9.261 -0.491 -0.220 1.00 84.44 95 VAL A CA 1
ATOM 793 C C . VAL A 1 95 ? 9.207 -0.984 1.223 1.00 84.44 95 VAL A C 1
ATOM 795 O O . VAL A 1 95 ? 8.235 -0.704 1.922 1.00 84.44 95 VAL A O 1
ATOM 798 N N . THR A 1 96 ? 10.260 -1.651 1.702 1.00 85.69 96 THR A N 1
ATOM 799 C CA . THR A 1 96 ? 10.367 -2.092 3.101 1.00 85.69 96 THR A CA 1
ATOM 800 C C . THR A 1 96 ? 10.263 -0.916 4.073 1.00 85.69 96 THR A C 1
ATOM 802 O O . THR A 1 96 ? 9.485 -0.970 5.025 1.00 85.69 96 THR A O 1
ATOM 805 N N . ASP A 1 97 ? 10.993 0.172 3.816 1.00 87.00 97 ASP A N 1
ATOM 806 C CA . ASP A 1 97 ? 10.949 1.392 4.630 1.00 87.00 97 ASP A CA 1
ATOM 807 C C . ASP A 1 97 ? 9.560 2.056 4.601 1.00 87.00 97 ASP A C 1
ATOM 809 O O . ASP A 1 97 ? 9.025 2.431 5.648 1.00 87.00 97 ASP A O 1
ATOM 813 N N . LEU A 1 98 ? 8.917 2.133 3.430 1.00 88.62 98 LEU A N 1
ATOM 814 C CA . LEU A 1 98 ? 7.549 2.650 3.309 1.00 88.62 98 LEU A CA 1
ATOM 815 C C . LEU A 1 98 ? 6.544 1.807 4.104 1.00 88.62 98 LEU A C 1
ATOM 817 O O . LEU A 1 98 ? 5.764 2.359 4.882 1.00 88.62 98 LEU A O 1
ATOM 821 N N . VAL A 1 99 ? 6.582 0.479 3.969 1.00 87.88 99 VAL A N 1
ATOM 822 C CA . VAL A 1 99 ? 5.691 -0.432 4.707 1.00 87.88 99 VAL A CA 1
ATOM 823 C C . VAL A 1 99 ? 5.932 -0.331 6.214 1.00 87.88 99 VAL A C 1
ATOM 825 O O . VAL A 1 99 ? 4.971 -0.292 6.985 1.00 87.88 99 VAL A O 1
ATOM 828 N N . GLN A 1 100 ? 7.187 -0.206 6.653 1.00 89.81 100 GLN A N 1
ATOM 829 C CA . GLN A 1 100 ? 7.519 0.017 8.060 1.00 89.81 100 GLN A CA 1
ATOM 830 C C . GLN A 1 100 ? 6.949 1.343 8.582 1.00 89.81 100 GLN A C 1
ATOM 832 O O . GLN A 1 100 ? 6.428 1.412 9.696 1.00 89.81 100 GLN A O 1
ATOM 837 N N . LYS A 1 101 ? 7.054 2.424 7.807 1.00 90.12 101 LYS A N 1
ATOM 838 C CA . LYS A 1 101 ? 6.508 3.729 8.201 1.00 90.12 101 LYS A CA 1
ATOM 839 C C . LYS A 1 101 ? 4.980 3.701 8.267 1.00 90.12 101 LYS A C 1
ATOM 841 O O . LYS A 1 101 ? 4.412 4.244 9.213 1.00 90.12 101 LYS A O 1
ATOM 846 N N . ILE A 1 102 ? 4.322 3.022 7.326 1.00 90.56 102 ILE A N 1
ATOM 847 C CA . ILE A 1 102 ? 2.864 2.833 7.328 1.00 90.56 102 ILE A CA 1
ATOM 848 C C . ILE A 1 102 ? 2.422 1.995 8.538 1.00 90.56 102 ILE A C 1
ATOM 850 O O . ILE A 1 102 ? 1.473 2.373 9.225 1.00 90.56 102 ILE A O 1
ATOM 854 N N . SER A 1 103 ? 3.127 0.906 8.861 1.00 89.75 103 SER A N 1
ATOM 855 C CA . SER A 1 103 ? 2.784 0.032 9.997 1.00 89.75 103 SER A CA 1
ATOM 856 C C . SER A 1 103 ? 2.959 0.684 11.368 1.00 89.75 103 SER A C 1
ATOM 858 O O . SER A 1 103 ? 2.313 0.274 12.329 1.00 89.75 103 SER A O 1
ATOM 860 N N . LYS A 1 104 ? 3.759 1.752 11.464 1.00 91.19 104 LYS A N 1
ATOM 861 C CA . LYS A 1 104 ? 3.834 2.604 12.663 1.00 91.19 104 LYS A CA 1
ATOM 862 C C . LYS A 1 104 ? 2.629 3.535 12.828 1.00 91.19 104 LYS A C 1
ATOM 864 O O . LYS A 1 104 ? 2.425 4.053 13.922 1.00 91.19 104 LYS A O 1
ATOM 869 N N . LYS A 1 105 ? 1.866 3.789 11.761 1.00 92.62 105 LYS A N 1
ATOM 870 C CA . LYS A 1 105 ? 0.744 4.744 11.746 1.00 92.62 105 LYS A CA 1
ATOM 871 C C . LYS A 1 105 ? -0.625 4.079 11.704 1.00 92.62 105 LYS A C 1
ATOM 873 O O . LYS A 1 105 ? -1.586 4.636 12.226 1.00 92.62 105 LYS A O 1
ATOM 878 N N . ILE A 1 106 ? -0.710 2.883 11.136 1.00 92.00 106 ILE A N 1
ATOM 879 C CA . ILE A 1 106 ? -1.947 2.112 11.053 1.00 92.00 106 ILE A CA 1
ATOM 880 C C . ILE A 1 106 ? -1.827 0.886 11.946 1.00 92.00 106 ILE A C 1
ATOM 882 O O . ILE A 1 106 ? -0.822 0.179 11.914 1.00 92.00 106 ILE A O 1
ATOM 886 N N . SER A 1 107 ? -2.867 0.615 12.735 1.00 90.69 107 SER A N 1
ATOM 887 C CA . SER A 1 107 ? -2.908 -0.573 13.578 1.00 90.69 107 SER A CA 1
ATOM 888 C C . SER A 1 107 ? -2.727 -1.836 12.733 1.00 90.69 107 SER A C 1
ATOM 890 O O . SER A 1 107 ? -3.426 -2.067 11.747 1.00 90.69 107 SER A O 1
ATOM 892 N N . ILE A 1 108 ? -1.785 -2.678 13.147 1.00 87.19 108 ILE A N 1
ATOM 893 C CA . ILE A 1 108 ? -1.327 -3.858 12.403 1.00 87.19 108 ILE A CA 1
ATOM 894 C C . ILE A 1 108 ? -2.445 -4.858 12.080 1.00 87.19 108 ILE A C 1
ATOM 896 O O . ILE A 1 108 ? -2.433 -5.503 11.039 1.00 87.19 108 ILE A O 1
ATOM 900 N N . ASN A 1 109 ? -3.460 -4.936 12.942 1.00 88.38 109 ASN A N 1
ATOM 901 C CA . ASN A 1 109 ? -4.651 -5.768 12.766 1.00 88.38 109 ASN A CA 1
ATOM 902 C C . ASN A 1 109 ? -5.582 -5.271 11.645 1.00 88.38 109 ASN A C 1
ATOM 904 O O . ASN A 1 109 ? -6.353 -6.064 11.103 1.00 88.38 109 ASN A O 1
ATOM 908 N N . LYS A 1 110 ? -5.507 -3.984 11.292 1.00 91.75 110 LYS A N 1
ATOM 909 C CA . LYS A 1 110 ? -6.227 -3.385 10.164 1.00 91.75 110 LYS A CA 1
ATOM 910 C C . LYS A 1 110 ? -5.441 -3.487 8.863 1.00 91.75 110 LYS A C 1
ATOM 912 O O . LYS A 1 110 ? -6.048 -3.404 7.801 1.00 91.75 110 LYS A O 1
ATOM 917 N N . LEU A 1 111 ? -4.122 -3.655 8.929 1.00 90.12 111 LEU A N 1
ATOM 918 C CA . LEU A 1 111 ? -3.275 -3.719 7.746 1.00 90.12 111 LEU A CA 1
ATOM 919 C C . LEU A 1 111 ? -3.371 -5.074 7.049 1.00 90.12 111 LEU A C 1
ATOM 921 O O . LEU A 1 111 ? -3.261 -6.137 7.667 1.00 90.12 111 LEU A O 1
ATOM 925 N N . LYS A 1 112 ? -3.535 -5.017 5.730 1.00 88.50 112 LYS A N 1
ATOM 926 C CA . LYS A 1 112 ? -3.469 -6.162 4.823 1.00 88.50 112 LYS A CA 1
ATOM 927 C C . LYS A 1 112 ? -2.551 -5.826 3.667 1.00 88.50 112 LYS A C 1
ATOM 929 O O . LYS A 1 112 ? -2.565 -4.702 3.180 1.00 88.50 112 LYS A O 1
ATOM 934 N N . LEU A 1 113 ? -1.784 -6.804 3.213 1.00 84.75 113 LEU A N 1
ATOM 935 C CA . LEU A 1 113 ? -0.950 -6.663 2.026 1.00 84.75 113 LEU A CA 1
ATOM 936 C C . LEU A 1 113 ? -1.559 -7.514 0.912 1.00 84.75 113 LEU A C 1
ATOM 938 O O . LEU A 1 113 ? -1.697 -8.727 1.088 1.00 84.75 113 LEU A O 1
ATOM 942 N N . LEU A 1 114 ? -1.968 -6.885 -0.192 1.00 79.62 114 LEU A N 1
ATOM 943 C CA . LEU A 1 114 ? -2.536 -7.583 -1.346 1.00 79.62 114 LEU A CA 1
ATOM 944 C C . LEU A 1 114 ? -1.407 -8.312 -2.083 1.00 79.62 114 LEU A C 1
ATOM 946 O O . LEU A 1 114 ? -0.428 -7.674 -2.468 1.00 79.62 114 LEU A O 1
ATOM 950 N N . ASP A 1 115 ? -1.549 -9.625 -2.283 1.00 66.19 115 ASP A N 1
ATOM 951 C CA . ASP A 1 115 ? -0.660 -10.336 -3.205 1.00 66.19 115 ASP A CA 1
ATOM 952 C C . ASP A 1 115 ? -1.042 -9.970 -4.631 1.00 66.19 115 ASP A C 1
ATOM 954 O O . ASP A 1 115 ? -2.209 -10.073 -5.013 1.00 66.19 115 ASP A O 1
ATOM 958 N N . THR A 1 116 ? -0.053 -9.552 -5.405 1.00 63.44 116 THR A N 1
ATOM 959 C CA . THR A 1 116 ? -0.161 -9.391 -6.851 1.00 63.44 116 THR A CA 1
ATOM 960 C C . THR A 1 116 ? 0.608 -10.524 -7.523 1.00 63.44 116 THR A C 1
ATOM 962 O O . THR A 1 116 ? 1.558 -11.059 -6.949 1.00 63.44 116 THR A O 1
ATOM 965 N N . GLU A 1 117 ? 0.193 -10.917 -8.730 1.00 55.66 117 GLU A N 1
ATOM 966 C CA . GLU A 1 117 ? 0.877 -11.926 -9.555 1.00 55.66 117 GLU A CA 1
ATOM 967 C C . GLU A 1 117 ? 2.190 -11.368 -10.135 1.00 55.66 117 GLU A C 1
ATOM 969 O O . GLU A 1 117 ? 2.389 -11.270 -11.343 1.00 55.66 117 GLU A O 1
ATOM 974 N N . GLU A 1 118 ? 3.090 -10.925 -9.263 1.00 57.97 118 GLU A N 1
ATOM 975 C CA . GLU A 1 118 ? 4.391 -10.381 -9.629 1.00 57.97 118 GLU A CA 1
ATOM 976 C C . GLU A 1 118 ? 5.518 -11.271 -9.093 1.00 57.97 118 GLU A C 1
ATOM 978 O O . GLU A 1 118 ? 5.339 -12.030 -8.143 1.00 57.97 118 GLU A O 1
ATOM 983 N N . LEU A 1 119 ? 6.720 -11.119 -9.660 1.00 55.44 119 LEU A N 1
ATOM 984 C CA . LEU A 1 119 ? 7.979 -11.778 -9.255 1.00 55.44 119 LEU A CA 1
ATOM 985 C C . LEU A 1 119 ? 8.405 -11.504 -7.789 1.00 55.44 119 LEU A C 1
ATOM 987 O O . LEU A 1 119 ? 9.522 -11.809 -7.394 1.00 55.44 119 LEU A O 1
ATOM 991 N N . MET A 1 120 ? 7.537 -10.888 -6.984 1.00 64.56 120 MET A N 1
ATOM 992 C CA . MET A 1 120 ? 7.781 -10.454 -5.613 1.00 64.56 120 MET A CA 1
ATOM 993 C C . MET A 1 120 ? 7.083 -11.316 -4.557 1.00 64.56 120 MET A C 1
ATOM 995 O O . MET A 1 120 ? 7.116 -10.930 -3.395 1.00 64.56 120 MET A O 1
ATOM 999 N N . ILE A 1 121 ? 6.437 -12.439 -4.892 1.00 70.06 121 ILE A N 1
ATOM 1000 C CA . ILE A 1 121 ? 5.665 -13.219 -3.900 1.00 70.06 121 ILE A CA 1
ATOM 1001 C C . ILE A 1 121 ? 6.489 -13.518 -2.633 1.00 70.06 121 ILE A C 1
ATOM 1003 O O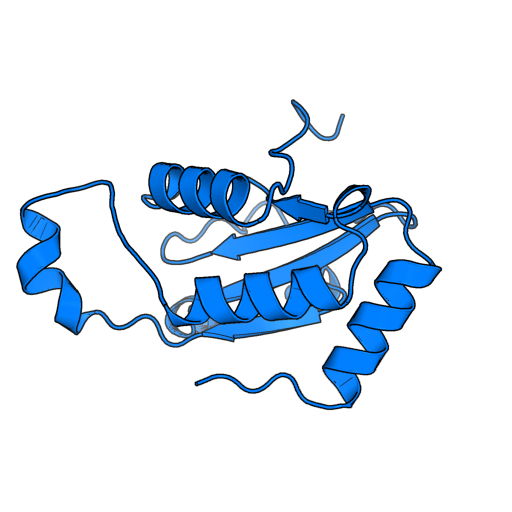 . ILE A 1 121 ? 5.985 -13.311 -1.527 1.00 70.06 121 ILE A O 1
ATOM 1007 N N . ASP A 1 122 ? 7.763 -13.898 -2.765 1.00 73.00 122 ASP A N 1
ATOM 1008 C CA . ASP A 1 122 ? 8.638 -14.152 -1.611 1.00 73.00 122 ASP A CA 1
ATOM 1009 C C . ASP A 1 122 ? 8.963 -12.873 -0.827 1.00 73.00 122 ASP A C 1
ATOM 1011 O O . ASP A 1 122 ? 8.934 -12.878 0.404 1.00 73.00 122 ASP A O 1
ATOM 1015 N N . PHE A 1 123 ? 9.179 -11.748 -1.513 1.00 73.62 123 PHE A N 1
ATOM 1016 C CA . PHE A 1 123 ? 9.357 -10.440 -0.877 1.00 73.62 123 PHE A CA 1
ATOM 1017 C C . PHE A 1 123 ? 8.095 -9.989 -0.126 1.00 73.62 123 PHE A C 1
ATOM 1019 O O . PHE A 1 123 ? 8.180 -9.539 1.017 1.00 73.62 123 PHE A O 1
ATOM 1026 N N . LEU A 1 124 ? 6.906 -10.173 -0.705 1.00 75.38 124 LEU A N 1
ATOM 1027 C CA . LEU A 1 124 ? 5.630 -9.879 -0.046 1.00 75.38 124 LEU A CA 1
ATOM 1028 C C . LEU A 1 124 ? 5.411 -10.796 1.166 1.00 75.38 124 LEU A C 1
ATOM 1030 O O . LEU A 1 124 ? 4.980 -10.332 2.226 1.00 75.38 124 LEU A O 1
ATOM 1034 N N . CYS A 1 125 ? 5.762 -12.080 1.055 1.00 76.56 125 CYS A N 1
ATOM 1035 C CA . CYS A 1 125 ? 5.758 -13.018 2.178 1.00 76.56 125 CYS A CA 1
ATOM 1036 C C . CYS A 1 125 ? 6.726 -12.590 3.286 1.00 76.56 125 CYS A C 1
ATOM 1038 O O . CYS A 1 125 ? 6.380 -12.681 4.467 1.00 76.56 125 CYS A O 1
ATOM 1040 N N . GLN A 1 126 ? 7.908 -12.096 2.923 1.00 79.00 126 GLN A N 1
ATOM 1041 C CA . GLN A 1 126 ? 8.897 -11.596 3.868 1.00 79.00 126 GLN A CA 1
ATOM 1042 C C . GLN A 1 126 ? 8.389 -10.343 4.595 1.00 79.00 126 GLN A C 1
ATOM 1044 O O . GLN A 1 126 ? 8.370 -10.329 5.822 1.00 79.00 126 GLN A O 1
ATOM 1049 N N . LEU A 1 127 ? 7.841 -9.358 3.874 1.00 80.88 127 LEU A N 1
ATOM 1050 C CA . LEU A 1 127 ? 7.230 -8.161 4.470 1.00 80.88 127 LEU A CA 1
ATOM 1051 C C . LEU A 1 127 ? 6.111 -8.512 5.460 1.00 80.88 127 LEU A C 1
ATOM 1053 O O . LEU A 1 127 ? 6.004 -7.919 6.535 1.00 80.88 127 LEU A O 1
ATOM 1057 N N . ARG A 1 128 ? 5.276 -9.499 5.124 1.00 81.12 128 ARG A N 1
ATOM 1058 C CA . ARG A 1 128 ? 4.221 -9.989 6.021 1.00 81.12 128 ARG A CA 1
ATOM 1059 C C . ARG A 1 128 ? 4.788 -10.577 7.303 1.00 81.12 128 ARG A C 1
ATOM 1061 O O . ARG A 1 128 ? 4.249 -10.297 8.370 1.00 81.12 128 ARG A O 1
ATOM 1068 N N . LYS A 1 129 ? 5.854 -11.376 7.213 1.00 81.69 129 LYS A N 1
ATOM 1069 C CA . LYS A 1 129 ? 6.526 -11.956 8.385 1.00 81.69 129 LYS A CA 1
ATOM 1070 C C . 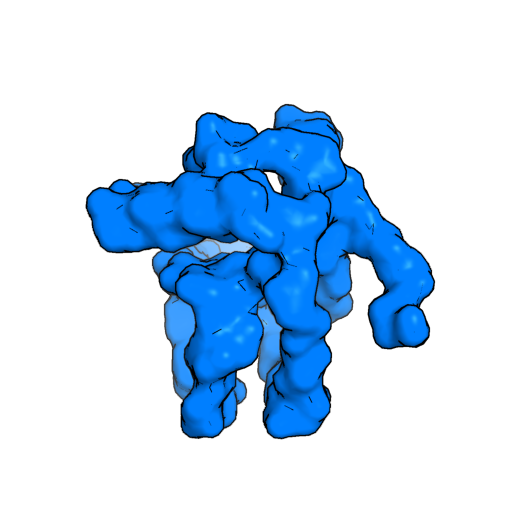LYS A 1 129 ? 7.165 -10.866 9.242 1.00 81.69 129 LYS A C 1
ATOM 1072 O O . LYS A 1 129 ? 6.882 -10.804 10.438 1.00 81.69 129 LYS A O 1
ATOM 1077 N N . ASP A 1 130 ? 7.944 -9.986 8.623 1.00 82.69 130 ASP A N 1
ATOM 1078 C CA . ASP A 1 130 ? 8.715 -8.943 9.307 1.00 82.69 130 ASP A CA 1
ATOM 1079 C C . ASP A 1 130 ? 7.815 -7.951 10.038 1.00 82.69 130 ASP A C 1
ATOM 1081 O O . ASP A 1 130 ? 8.082 -7.572 11.180 1.00 82.69 130 ASP A O 1
ATOM 1085 N N . PHE A 1 131 ? 6.701 -7.579 9.410 1.00 81.94 131 PHE A N 1
ATOM 1086 C CA . PHE A 1 131 ? 5.772 -6.597 9.958 1.00 81.94 131 PHE A CA 1
ATOM 1087 C C . PHE A 1 131 ? 4.494 -7.212 10.516 1.00 81.94 131 PHE A C 1
ATOM 1089 O O . PHE A 1 131 ? 3.572 -6.469 10.820 1.00 81.94 131 PHE A O 1
ATOM 1096 N N . ARG A 1 132 ? 4.410 -8.544 10.642 1.00 81.94 132 ARG A N 1
ATOM 1097 C CA . ARG A 1 132 ? 3.216 -9.297 11.090 1.00 81.94 132 ARG A CA 1
ATOM 1098 C C . ARG A 1 132 ? 1.912 -8.825 10.426 1.00 81.94 132 ARG A C 1
ATOM 1100 O O . ARG A 1 132 ? 0.851 -8.817 11.052 1.00 81.94 132 ARG A O 1
ATOM 1107 N N . ILE A 1 133 ? 2.000 -8.421 9.159 1.00 81.88 133 ILE A N 1
ATOM 1108 C CA . ILE A 1 133 ? 0.861 -7.980 8.354 1.00 81.88 133 ILE A CA 1
ATOM 1109 C C . ILE A 1 133 ? 0.212 -9.222 7.759 1.00 81.88 133 ILE A C 1
ATOM 1111 O O . ILE A 1 133 ? 0.882 -10.094 7.207 1.00 81.88 133 ILE A O 1
ATOM 1115 N N . ALA A 1 134 ? -1.108 -9.313 7.859 1.00 77.31 134 ALA A N 1
ATOM 1116 C CA . ALA A 1 134 ? -1.820 -10.442 7.291 1.00 77.31 134 ALA A CA 1
ATOM 1117 C C . ALA A 1 134 ? -1.865 -10.364 5.757 1.00 77.31 134 ALA A C 1
ATOM 1119 O O . ALA A 1 134 ? -2.044 -9.293 5.168 1.00 77.31 134 ALA A O 1
ATOM 1120 N N . GLY A 1 135 ? -1.738 -11.530 5.126 1.00 64.81 135 GLY A N 1
ATOM 1121 C CA . GLY A 1 135 ? -1.963 -11.690 3.701 1.00 64.81 135 GLY A CA 1
ATOM 1122 C C . GLY A 1 135 ? -3.430 -11.740 3.308 1.00 64.81 135 GLY A C 1
ATOM 1123 O O . GLY A 1 135 ? -4.313 -11.728 4.169 1.00 64.81 135 GLY A O 1
ATOM 1124 N N . ASN A 1 136 ? -3.684 -11.745 2.004 1.00 60.22 136 ASN A N 1
ATOM 1125 C CA . ASN A 1 136 ? -5.021 -11.551 1.471 1.00 60.22 136 ASN A CA 1
ATOM 1126 C C . ASN A 1 136 ? -6.049 -12.600 1.920 1.00 60.22 136 ASN A C 1
ATOM 1128 O O . ASN A 1 136 ? -5.753 -13.786 2.068 1.00 60.22 136 ASN A O 1
ATOM 1132 N N . LEU A 1 137 ? -7.284 -12.108 2.053 1.00 47.94 137 LEU A N 1
ATOM 1133 C CA . LEU A 1 137 ? -8.534 -12.861 2.008 1.00 47.94 137 LEU A CA 1
ATOM 1134 C C . LEU A 1 137 ? -8.661 -13.505 0.619 1.00 47.94 137 LEU A C 1
ATOM 1136 O O . LEU A 1 137 ? -8.447 -12.840 -0.394 1.00 47.94 137 LEU A O 1
ATOM 1140 N N . LYS A 1 138 ? -9.006 -14.797 0.569 1.00 34.47 138 LYS A N 1
ATOM 1141 C CA . LYS A 1 138 ? -9.448 -15.462 -0.663 1.00 34.47 138 LYS A CA 1
ATOM 1142 C C . LYS A 1 138 ? -10.632 -14.676 -1.228 1.00 34.47 138 LYS A C 1
ATOM 1144 O O . LYS A 1 138 ? -11.693 -14.776 -0.635 1.00 34.47 138 LYS A O 1
ATOM 1149 N N . LYS A 1 139 ? -10.413 -13.955 -2.334 1.00 34.44 139 LYS A N 1
ATOM 1150 C CA . LYS A 1 139 ? -11.392 -13.156 -3.091 1.00 34.44 139 LYS A CA 1
ATOM 1151 C C . LYS A 1 139 ? -12.150 -12.109 -2.257 1.00 34.44 139 LYS A C 1
ATOM 1153 O O . LYS A 1 139 ? -12.751 -12.385 -1.228 1.00 34.44 139 LYS A O 1
ATOM 1158 N N . LEU A 1 140 ? -12.121 -10.864 -2.721 1.00 37.88 140 LEU A N 1
ATOM 1159 C CA . LEU A 1 140 ? -13.140 -9.888 -2.343 1.00 37.88 140 LEU A CA 1
ATOM 1160 C C . LEU A 1 140 ? -14.406 -10.268 -3.126 1.00 37.88 140 LEU A C 1
ATOM 1162 O O . LEU A 1 140 ? -14.642 -9.703 -4.190 1.00 37.88 140 LEU A O 1
ATOM 1166 N N . ASP A 1 141 ? -15.115 -11.294 -2.653 1.00 32.72 141 ASP A N 1
ATOM 1167 C CA . ASP A 1 141 ? -16.484 -11.615 -3.080 1.00 32.72 141 ASP A CA 1
ATOM 1168 C C . ASP A 1 141 ? -17.487 -10.767 -2.274 1.00 32.72 141 ASP A C 1
ATOM 1170 O O . ASP A 1 141 ? -17.285 -10.614 -1.042 1.00 32.72 141 ASP A O 1
#

Radius of gyration: 14.8 Å; chains: 1; bounding box: 40×32×32 Å

pLDDT: mean 76.69, std 16.27, range [32.72, 94.94]

Organism: NCBI:txid166011

Secondary structure (DSSP, 8-state):
--PPPHHHHHHHHHHHHH-SEEEEEEE-SS---SSGGG----TTEEEEEEEEGGGGGGSPTTGGGG-SEEEEE----GGGGTGGG-TT----HHHHHHHHHHHTTS-TTTEEEE--SSTTHHHHHHHHHHTTPEEPPS---